Protein AF-A0A5S9M9V3-F1 (afdb_monomer_lite)

Radius of gyration: 13.05 Å; chains: 1; bounding box: 34×20×36 Å

Foldseek 3Di:
DDEQEFDPVSLVCLVVCLPDQDEYEYFAQVNVVVCVVRPSYHYHYPAADQDPVRRGHDVDPPPPPD

Organism: Bacillus safensis (NCBI:txid561879)

pLDDT: mean 90.77, std 10.38, range [53.97, 98.12]

Secondary structure (DSSP, 8-state):
-EEE-SSSGGGGGHHHHTTS--EEEE-BHHHHHHHTT-TTSEEEE---EEETTTTEEES-------

InterPro domains:
  IPR014036 DeoR-like transcriptional repressor, C-terminal sensor domain [PF00455] (1-58)
  IPR037171 NagB/RpiA transferase-like [SSF100950] (2-37)

Sequence (66 aa):
MIFIDSGTTTLEMLPYLTEKQVTIVTNNVDFITQAMPYENLTIFSTGGMLERKTNSFSLAIKVLSA

Structure (mmCIF, N/CA/C/O backbone):
data_AF-A0A5S9M9V3-F1
#
_entry.id   AF-A0A5S9M9V3-F1
#
loop_
_atom_site.group_PDB
_atom_site.id
_atom_site.type_symbol
_atom_site.label_atom_id
_atom_site.label_alt_id
_atom_site.label_comp_id
_atom_site.label_asym_id
_atom_site.label_entity_id
_atom_site.label_seq_id
_atom_site.pdbx_PDB_ins_code
_atom_site.Cartn_x
_atom_site.Cartn_y
_atom_site.Cartn_z
_atom_site.occupancy
_atom_site.B_iso_or_equiv
_atom_site.auth_seq_id
_atom_site.auth_comp_id
_atom_site.auth_asym_id
_atom_site.auth_atom_id
_atom_site.pdbx_PDB_model_num
ATOM 1 N N . MET A 1 1 ? -12.643 6.220 -3.364 1.00 92.44 1 MET A N 1
ATOM 2 C CA . MET A 1 1 ? -11.513 5.502 -3.987 1.00 92.44 1 MET A CA 1
ATOM 3 C C . MET A 1 1 ? -10.338 6.456 -4.044 1.00 92.44 1 MET A C 1
ATOM 5 O O . MET A 1 1 ? -10.546 7.593 -4.449 1.00 92.44 1 MET A O 1
ATOM 9 N N . ILE A 1 2 ? -9.162 6.030 -3.590 1.00 96.38 2 ILE A N 1
ATOM 10 C CA . ILE A 1 2 ? -7.938 6.841 -3.578 1.00 96.38 2 ILE A CA 1
ATOM 11 C C . ILE A 1 2 ? -6.809 6.102 -4.297 1.00 96.38 2 ILE A C 1
ATOM 13 O O . ILE A 1 2 ? -6.734 4.875 -4.236 1.00 96.38 2 ILE A O 1
ATOM 17 N N . PHE A 1 3 ? -5.948 6.858 -4.970 1.00 96.38 3 PHE A N 1
ATOM 18 C CA . PHE A 1 3 ? -4.746 6.346 -5.619 1.00 96.38 3 PHE A CA 1
ATOM 19 C C . PHE A 1 3 ? -3.548 6.744 -4.765 1.00 96.38 3 PHE A C 1
ATOM 21 O O . PHE A 1 3 ? -3.367 7.926 -4.478 1.00 9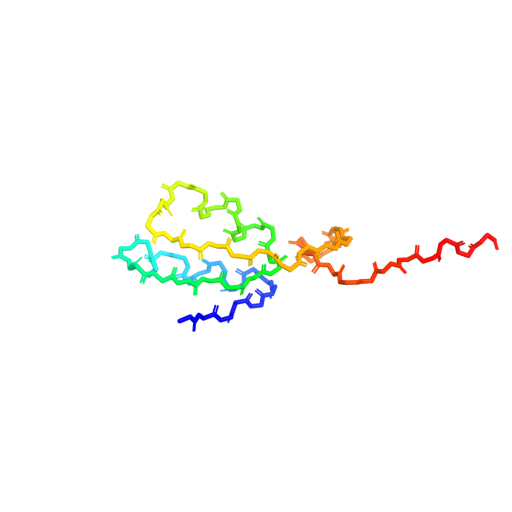6.38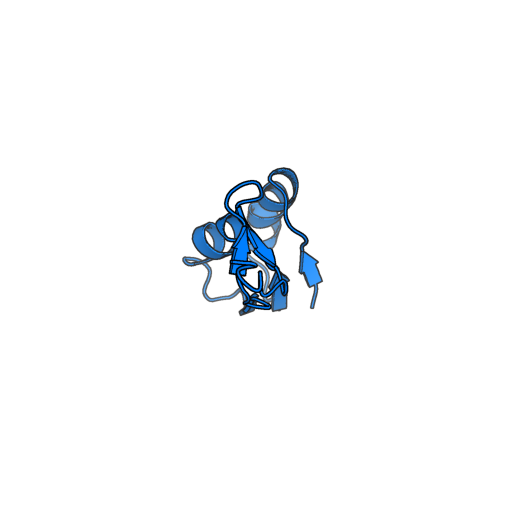 3 PHE A O 1
ATOM 28 N N . ILE A 1 4 ? -2.769 5.756 -4.337 1.00 95.44 4 ILE A N 1
ATOM 29 C CA . ILE A 1 4 ? -1.556 5.961 -3.547 1.00 95.44 4 ILE A CA 1
ATOM 30 C C . ILE A 1 4 ? -0.392 5.456 -4.390 1.00 95.44 4 ILE A C 1
ATOM 32 O O . ILE A 1 4 ? -0.334 4.272 -4.725 1.00 95.44 4 ILE A O 1
ATOM 36 N N . ASP A 1 5 ? 0.503 6.364 -4.767 1.00 92.00 5 ASP A N 1
ATOM 37 C CA . ASP A 1 5 ? 1.682 6.034 -5.567 1.00 92.00 5 ASP A CA 1
ATOM 38 C C . ASP A 1 5 ? 2.704 5.210 -4.756 1.00 92.00 5 ASP A C 1
ATOM 40 O O . ASP A 1 5 ? 2.530 4.913 -3.570 1.00 92.00 5 ASP A O 1
ATOM 44 N N . SER A 1 6 ? 3.788 4.823 -5.411 1.00 86.94 6 SER A N 1
ATOM 45 C CA . SER A 1 6 ? 4.975 4.270 -4.774 1.00 86.94 6 SER A CA 1
ATOM 46 C C . SER A 1 6 ? 5.733 5.311 -3.942 1.00 86.94 6 SER A C 1
ATOM 48 O O . SER A 1 6 ? 5.636 6.518 -4.160 1.00 86.94 6 SER A O 1
ATOM 50 N N . GLY A 1 7 ? 6.531 4.827 -2.992 1.00 89.75 7 GLY A N 1
ATOM 51 C CA . GLY A 1 7 ? 7.392 5.658 -2.157 1.00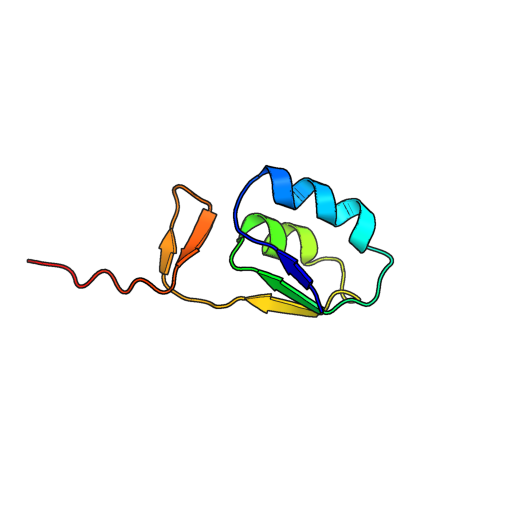 89.75 7 GLY A CA 1
ATOM 52 C C . GLY A 1 7 ? 7.241 5.352 -0.673 1.00 89.75 7 GLY A C 1
ATOM 53 O O . GLY A 1 7 ? 6.247 4.800 -0.217 1.00 89.75 7 GLY A O 1
ATOM 54 N N . THR A 1 8 ? 8.249 5.712 0.110 1.00 91.69 8 THR A N 1
ATOM 55 C CA . THR A 1 8 ? 8.220 5.483 1.559 1.00 91.69 8 THR A CA 1
ATOM 56 C C . THR A 1 8 ? 7.322 6.494 2.267 1.00 91.69 8 THR A C 1
ATOM 58 O O . THR A 1 8 ? 6.596 6.130 3.181 1.00 91.69 8 THR A O 1
ATOM 61 N N . THR A 1 9 ? 7.279 7.744 1.796 1.00 93.31 9 THR A N 1
ATOM 62 C CA . THR A 1 9 ? 6.429 8.799 2.374 1.00 93.31 9 THR A CA 1
ATOM 63 C C . THR A 1 9 ? 4.939 8.475 2.282 1.00 93.31 9 THR A C 1
ATOM 65 O O . THR A 1 9 ? 4.162 8.913 3.123 1.00 93.31 9 THR A O 1
ATOM 68 N N . THR A 1 10 ? 4.514 7.684 1.292 1.00 94.50 10 THR A N 1
ATOM 69 C CA . THR A 1 10 ? 3.103 7.305 1.158 1.00 94.50 10 THR A CA 1
ATOM 70 C C . THR A 1 10 ? 2.653 6.317 2.237 1.00 94.50 10 THR A C 1
ATOM 72 O O . THR A 1 10 ? 1.458 6.216 2.502 1.00 94.50 10 THR A O 1
ATOM 75 N N . LEU A 1 11 ? 3.584 5.606 2.885 1.00 95.94 11 LEU A N 1
ATOM 76 C CA . LEU A 1 11 ? 3.286 4.688 3.992 1.00 95.94 11 LEU A CA 1
ATOM 77 C C . LEU A 1 11 ? 2.735 5.432 5.212 1.00 95.94 11 LEU A C 1
ATOM 79 O O . LEU A 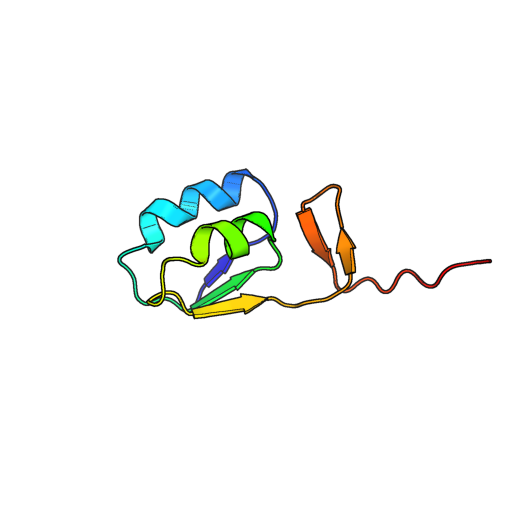1 11 ? 1.859 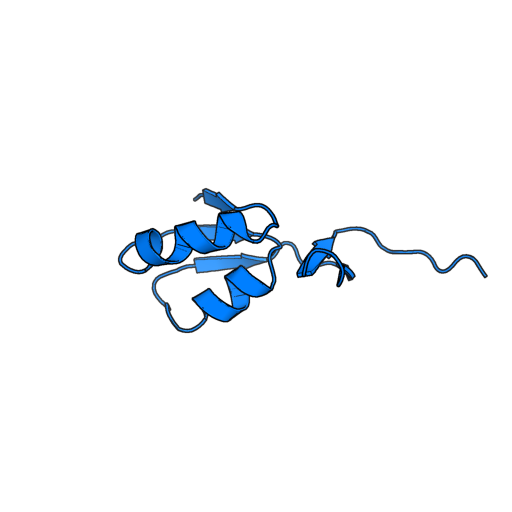4.915 5.899 1.00 95.94 11 LEU A O 1
ATOM 83 N N . GLU A 1 12 ? 3.153 6.684 5.407 1.00 95.75 12 GLU A N 1
ATOM 84 C CA . GLU A 1 12 ? 2.680 7.559 6.488 1.00 95.75 12 GLU A CA 1
ATOM 85 C C . GLU A 1 12 ? 1.176 7.857 6.406 1.00 95.75 12 GLU A C 1
ATOM 87 O O . GLU A 1 12 ? 0.576 8.329 7.368 1.00 95.75 12 GLU A O 1
ATOM 92 N N . MET A 1 13 ? 0.532 7.578 5.267 1.00 95.19 13 MET A N 1
ATOM 93 C CA . MET A 1 13 ? -0.918 7.698 5.142 1.00 95.19 13 MET A CA 1
ATOM 94 C C . MET A 1 13 ? -1.668 6.567 5.851 1.00 95.19 13 MET A C 1
ATOM 96 O O . MET A 1 13 ? -2.792 6.788 6.301 1.00 95.19 13 MET A O 1
ATOM 100 N N . LEU A 1 14 ? -1.081 5.368 5.944 1.00 96.00 14 LEU A N 1
ATOM 101 C CA . LEU A 1 14 ? -1.767 4.161 6.407 1.00 96.00 14 LEU A CA 1
ATOM 102 C C . LEU A 1 14 ? -2.414 4.318 7.796 1.00 96.00 14 LEU A C 1
ATOM 104 O O . LEU A 1 14 ? -3.598 3.991 7.896 1.00 96.00 14 LEU A O 1
ATOM 108 N N . PRO A 1 15 ? -1.748 4.886 8.829 1.00 96.88 15 PRO A N 1
ATOM 109 C CA . PRO A 1 15 ? -2.339 5.060 10.160 1.00 96.88 15 PRO A CA 1
ATOM 110 C C . PRO A 1 15 ? -3.647 5.857 10.168 1.00 96.88 15 PRO A C 1
ATOM 112 O O . PRO A 1 15 ? -4.507 5.626 11.009 1.00 96.88 15 PRO A O 1
ATOM 115 N N . TYR A 1 16 ? -3.825 6.775 9.216 1.00 96.38 16 TYR A N 1
ATOM 116 C CA . TYR A 1 16 ? -5.028 7.603 9.107 1.00 96.38 16 TYR A CA 1
ATOM 117 C C . TYR A 1 16 ? -6.158 6.922 8.327 1.00 96.38 16 TYR A C 1
ATOM 119 O O . TYR A 1 16 ? -7.281 7.429 8.295 1.00 96.38 16 TYR A O 1
ATOM 127 N N . LEU A 1 17 ? -5.869 5.802 7.662 1.00 96.69 17 LEU A N 1
ATOM 128 C CA . LEU A 1 17 ? -6.819 5.054 6.842 1.00 96.69 17 LEU A CA 1
ATOM 129 C C . LEU A 1 17 ? -7.375 3.823 7.563 1.00 96.69 17 LEU A C 1
ATOM 131 O O . LEU A 1 17 ? -8.449 3.370 7.185 1.00 96.69 17 LEU A O 1
ATOM 135 N N . THR A 1 18 ? -6.700 3.319 8.599 1.00 94.56 18 THR A N 1
ATOM 136 C CA . THR A 1 18 ? -7.019 2.050 9.286 1.00 94.56 18 THR A CA 1
ATOM 137 C C . THR A 1 18 ? -8.458 1.943 9.791 1.00 94.56 18 THR A C 1
ATOM 139 O O . THR A 1 18 ? -9.017 0.856 9.770 1.00 94.56 18 THR A O 1
ATOM 142 N N . GLU A 1 19 ? -9.090 3.050 10.186 1.00 95.00 19 GLU A N 1
ATOM 143 C CA . GLU A 1 19 ? -10.479 3.081 10.676 1.00 95.00 19 GLU A CA 1
ATOM 144 C C . GLU A 1 19 ? -11.509 3.448 9.591 1.00 95.00 19 GLU A C 1
ATOM 146 O O . GLU A 1 19 ? -12.696 3.622 9.870 1.00 95.00 19 GLU A O 1
ATOM 151 N N . LYS A 1 20 ? -11.077 3.619 8.336 1.00 95.88 20 LYS A N 1
ATOM 152 C CA . LYS A 1 20 ? -11.943 4.037 7.226 1.00 95.88 20 LYS A CA 1
ATOM 153 C C . LYS A 1 20 ? -12.310 2.855 6.338 1.00 95.88 20 LYS A C 1
ATOM 155 O O . LYS A 1 20 ? -11.513 1.952 6.126 1.00 95.88 20 LYS A O 1
ATOM 160 N N . GLN A 1 21 ? -13.487 2.902 5.725 1.00 96.88 21 GLN A N 1
ATOM 161 C CA . GLN A 1 21 ? -13.863 1.958 4.672 1.00 96.88 21 GLN A CA 1
ATOM 162 C C . GLN A 1 21 ? -13.572 2.587 3.307 1.00 96.88 21 GLN A C 1
ATOM 164 O O . GLN A 1 21 ? -14.392 3.321 2.753 1.00 96.88 21 GLN A O 1
ATOM 169 N N . VAL A 1 22 ? -12.362 2.366 2.788 1.00 96.94 22 VAL A N 1
ATOM 170 C CA . VAL A 1 22 ? -11.900 2.985 1.538 1.00 96.94 22 VAL A CA 1
ATOM 171 C C . VAL A 1 22 ? -11.299 1.965 0.580 1.00 96.94 22 VAL A C 1
ATOM 173 O O . VAL A 1 22 ? -10.612 1.026 0.975 1.00 96.94 22 VAL A O 1
ATOM 176 N N . THR A 1 23 ? -11.540 2.190 -0.710 1.00 98.06 23 THR A N 1
ATOM 177 C CA . THR A 1 23 ? -10.854 1.480 -1.791 1.00 98.06 23 THR A CA 1
ATOM 178 C C . THR A 1 23 ? -9.576 2.215 -2.167 1.00 98.06 23 THR A C 1
ATOM 180 O O . THR A 1 23 ? -9.628 3.406 -2.496 1.00 98.06 23 THR A O 1
ATOM 183 N N . ILE A 1 24 ? -8.461 1.495 -2.155 1.00 97.62 24 ILE A N 1
ATOM 184 C CA . ILE A 1 24 ? -7.112 1.983 -2.425 1.00 97.62 24 ILE A CA 1
ATOM 185 C C . ILE A 1 24 ? -6.598 1.287 -3.681 1.00 97.62 24 ILE A C 1
ATOM 187 O O . ILE A 1 24 ? -6.664 0.064 -3.787 1.00 97.62 24 ILE A O 1
ATOM 191 N N . VAL A 1 25 ? -6.074 2.063 -4.623 1.00 97.19 25 VAL A N 1
ATOM 192 C CA . VAL A 1 25 ? -5.314 1.548 -5.763 1.00 97.19 25 VAL A CA 1
ATOM 193 C C . VAL A 1 25 ? -3.863 1.958 -5.563 1.00 97.19 25 VAL A C 1
ATOM 195 O O . VAL A 1 25 ? -3.571 3.148 -5.452 1.00 97.19 25 VAL A O 1
ATOM 198 N N . THR A 1 26 ? -2.958 0.989 -5.479 1.00 96.12 26 THR A N 1
ATOM 199 C CA . THR A 1 26 ? -1.532 1.256 -5.263 1.00 96.12 26 THR A CA 1
ATOM 200 C C . THR A 1 26 ? -0.670 0.170 -5.881 1.00 96.12 26 THR A C 1
ATOM 202 O O . THR A 1 26 ? -1.062 -0.990 -5.937 1.00 96.12 26 THR A O 1
ATOM 205 N N . ASN A 1 27 ? 0.524 0.528 -6.334 1.00 95.88 27 ASN A N 1
ATOM 206 C CA . ASN A 1 27 ? 1.540 -0.429 -6.755 1.00 95.88 27 ASN A CA 1
ATOM 207 C C . ASN A 1 27 ? 2.626 -0.648 -5.687 1.00 95.88 27 ASN A C 1
ATOM 209 O O . ASN A 1 27 ? 3.590 -1.359 -5.956 1.00 95.88 27 ASN A O 1
ATOM 213 N N . ASN A 1 28 ? 2.502 -0.039 -4.508 1.00 95.75 28 ASN A N 1
ATOM 214 C CA . ASN A 1 28 ? 3.504 -0.064 -3.450 1.00 95.75 28 ASN A CA 1
ATOM 215 C C . ASN A 1 28 ? 3.416 -1.365 -2.630 1.00 95.75 28 ASN A C 1
ATOM 217 O O . ASN A 1 28 ? 2.429 -1.598 -1.932 1.00 95.75 28 ASN A O 1
ATOM 221 N N . VAL A 1 29 ? 4.445 -2.215 -2.700 1.00 95.50 29 VAL A N 1
ATOM 222 C CA . VAL A 1 29 ? 4.465 -3.523 -2.020 1.00 95.50 29 VAL A CA 1
ATOM 223 C C . VAL A 1 29 ? 4.499 -3.364 -0.502 1.00 95.50 29 VAL A C 1
ATOM 225 O O . VAL A 1 29 ? 3.827 -4.120 0.203 1.00 95.50 29 VAL A O 1
ATOM 228 N N . ASP A 1 30 ? 5.218 -2.363 0.007 1.00 95.94 30 ASP A N 1
ATOM 229 C CA . ASP A 1 30 ? 5.267 -2.078 1.443 1.00 95.94 30 ASP A CA 1
ATOM 230 C C . ASP A 1 30 ? 3.904 -1.624 1.959 1.00 95.94 30 ASP A C 1
ATOM 232 O O . ASP A 1 30 ? 3.460 -2.073 3.013 1.00 95.94 30 ASP A O 1
ATOM 236 N N . PHE A 1 31 ? 3.197 -0.790 1.191 1.00 96.81 31 PHE A N 1
ATOM 237 C CA . PHE A 1 31 ? 1.852 -0.362 1.566 1.00 96.81 31 PHE A CA 1
ATOM 238 C C . PHE A 1 31 ? 0.906 -1.561 1.627 1.00 96.81 31 PHE A C 1
ATOM 240 O O . PHE A 1 31 ? 0.182 -1.729 2.603 1.00 96.81 31 PHE A O 1
ATOM 247 N N . ILE A 1 32 ? 0.933 -2.416 0.598 1.00 96.00 32 ILE A N 1
ATOM 248 C CA . ILE A 1 32 ? 0.077 -3.606 0.522 1.00 96.00 32 ILE A CA 1
ATOM 249 C C . ILE A 1 32 ? 0.350 -4.538 1.704 1.00 96.00 32 ILE A C 1
ATOM 251 O O . ILE A 1 32 ? -0.591 -4.958 2.369 1.00 96.00 32 ILE A O 1
ATOM 255 N N . THR A 1 33 ? 1.620 -4.844 1.982 1.00 96.12 33 THR A N 1
ATOM 256 C CA . THR A 1 33 ? 1.998 -5.772 3.060 1.00 96.12 33 THR A CA 1
ATOM 257 C C . THR A 1 33 ? 1.653 -5.227 4.443 1.00 96.12 33 THR A C 1
ATOM 259 O O . THR A 1 33 ? 1.095 -5.959 5.257 1.00 96.12 33 THR A O 1
ATOM 262 N N . GLN A 1 34 ? 1.900 -3.942 4.707 1.00 96.50 34 GLN A N 1
ATOM 263 C CA . GLN A 1 34 ? 1.533 -3.316 5.981 1.00 96.50 34 GLN A CA 1
ATOM 264 C C . GLN A 1 34 ? 0.021 -3.174 6.158 1.00 96.50 34 GLN A C 1
ATOM 266 O O . GLN A 1 34 ? -0.468 -3.207 7.286 1.00 96.50 34 GLN A O 1
ATOM 271 N N . ALA A 1 35 ? -0.726 -3.038 5.062 1.00 96.62 35 ALA A N 1
ATOM 272 C CA . ALA A 1 35 ? -2.170 -2.899 5.111 1.00 96.62 35 ALA A CA 1
ATOM 273 C C . ALA A 1 35 ? -2.928 -4.241 5.204 1.00 96.62 35 ALA A C 1
ATOM 275 O O . ALA A 1 35 ? -4.132 -4.229 5.452 1.00 96.62 35 ALA A O 1
ATOM 276 N N . MET A 1 36 ? -2.243 -5.388 5.054 1.00 96.06 36 MET A N 1
ATOM 277 C CA . MET A 1 36 ? -2.842 -6.733 5.128 1.00 96.06 36 MET A CA 1
ATOM 278 C C . MET A 1 36 ? -3.738 -6.988 6.355 1.00 96.06 36 MET A C 1
ATOM 280 O O . MET A 1 36 ? -4.741 -7.678 6.188 1.00 96.06 36 MET A O 1
ATOM 284 N N . PRO A 1 37 ? -3.436 -6.478 7.567 1.00 96.75 37 PRO A N 1
ATOM 285 C CA . PRO A 1 37 ? -4.284 -6.711 8.737 1.00 96.75 37 PRO A CA 1
ATOM 286 C C . PRO A 1 37 ? -5.629 -5.965 8.721 1.00 96.75 37 PRO A C 1
ATOM 288 O O . PRO A 1 37 ? -6.489 -6.264 9.546 1.00 96.75 37 PRO A O 1
ATOM 291 N N . TYR A 1 38 ? -5.817 -4.976 7.841 1.00 97.25 38 TYR A N 1
ATOM 292 C CA . TYR A 1 38 ? -7.000 -4.109 7.837 1.00 97.25 38 TYR A CA 1
ATOM 293 C C . TYR A 1 38 ? -8.016 -4.571 6.788 1.00 97.25 38 TYR A C 1
ATOM 295 O O . TYR A 1 38 ? -8.082 -4.036 5.682 1.00 97.25 38 TYR A O 1
ATOM 303 N N . GLU A 1 39 ? -8.847 -5.552 7.142 1.00 95.75 39 GLU A N 1
ATOM 304 C CA . GLU A 1 39 ? -9.864 -6.128 6.243 1.00 95.75 39 GLU A CA 1
ATOM 305 C C . GLU A 1 39 ? -10.921 -5.113 5.762 1.00 95.75 39 GLU A C 1
ATOM 307 O O . GLU A 1 39 ? -11.578 -5.315 4.741 1.00 95.75 39 GLU A O 1
ATOM 312 N N . ASN A 1 40 ? -11.076 -3.988 6.467 1.00 96.44 40 ASN A N 1
ATOM 313 C CA . ASN A 1 40 ? -11.939 -2.876 6.062 1.00 96.44 40 ASN A CA 1
ATOM 314 C C . ASN A 1 40 ? -11.390 -2.071 4.871 1.00 96.44 40 ASN A C 1
ATOM 316 O O . ASN A 1 40 ? -12.138 -1.304 4.254 1.00 96.44 40 ASN A O 1
ATOM 320 N N . LEU A 1 41 ? -10.105 -2.225 4.540 1.00 98.06 41 LEU A N 1
ATOM 321 C CA . LEU A 1 41 ? -9.478 -1.607 3.379 1.00 98.06 41 LEU A CA 1
ATOM 322 C C . LEU A 1 41 ? -9.584 -2.540 2.176 1.00 98.06 41 LEU A C 1
ATOM 324 O O . LEU A 1 41 ? -9.077 -3.657 2.174 1.00 98.06 41 LEU A O 1
ATOM 328 N N . THR A 1 42 ? -10.202 -2.063 1.098 1.00 98.12 42 THR A N 1
ATOM 329 C CA . THR A 1 42 ? -10.169 -2.779 -0.183 1.00 98.12 42 THR A CA 1
ATOM 330 C C . THR A 1 42 ? -8.952 -2.318 -0.971 1.00 98.12 42 THR A C 1
ATOM 332 O O . THR A 1 42 ? -8.875 -1.143 -1.327 1.00 98.12 42 THR A O 1
ATOM 335 N N . ILE A 1 43 ? -8.020 -3.220 -1.275 1.00 96.69 43 ILE A N 1
ATOM 336 C CA . ILE A 1 43 ? -6.754 -2.872 -1.932 1.00 96.69 43 ILE A CA 1
ATOM 337 C C . ILE A 1 43 ? -6.677 -3.531 -3.307 1.00 96.69 43 ILE A C 1
ATOM 339 O O . ILE A 1 43 ? -6.731 -4.752 -3.429 1.00 96.69 43 ILE A O 1
ATOM 343 N N . PHE A 1 44 ? -6.501 -2.712 -4.341 1.00 96.44 44 PHE A N 1
ATOM 344 C CA . PHE A 1 44 ? -6.182 -3.155 -5.691 1.00 96.44 44 PHE A CA 1
ATOM 345 C C . PHE A 1 44 ? -4.721 -2.842 -6.004 1.00 96.44 44 PHE A C 1
ATOM 347 O O . PHE A 1 44 ? -4.309 -1.681 -6.002 1.00 96.44 44 PHE A O 1
ATOM 354 N N . SER A 1 45 ? -3.956 -3.887 -6.318 1.00 91.81 45 SER A N 1
ATOM 355 C CA . SER A 1 45 ? -2.644 -3.738 -6.942 1.00 91.81 45 SER A CA 1
ATOM 356 C C . SER A 1 45 ? -2.787 -3.737 -8.454 1.00 91.81 45 SER A C 1
ATOM 358 O O . SER A 1 45 ? -3.511 -4.561 -9.012 1.00 91.81 45 SER A O 1
ATOM 360 N N . THR A 1 46 ? -2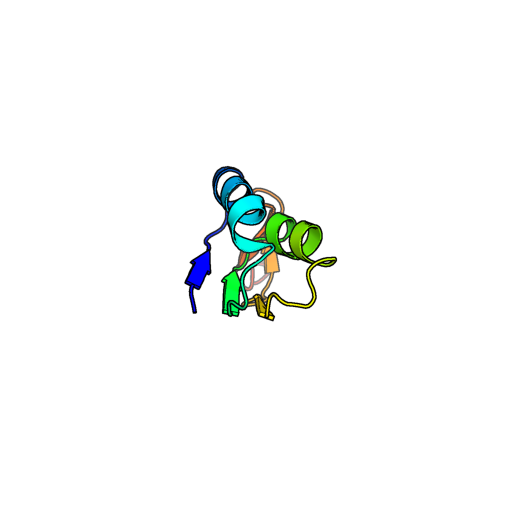.068 -2.845 -9.132 1.00 84.88 46 THR A N 1
ATOM 361 C CA . THR A 1 46 ? -2.007 -2.841 -10.602 1.00 84.88 46 THR A CA 1
ATOM 362 C C . THR A 1 46 ? -1.258 -4.057 -11.157 1.00 84.88 46 THR A C 1
ATOM 364 O O . THR A 1 46 ? -1.356 -4.336 -12.350 1.00 84.88 46 THR A O 1
ATOM 367 N N . GLY A 1 47 ? -0.511 -4.780 -10.310 1.00 85.88 47 GLY A N 1
ATOM 368 C CA . GLY A 1 47 ? 0.353 -5.887 -10.720 1.00 85.88 47 GLY A CA 1
ATOM 369 C C . GLY A 1 47 ? 1.506 -5.438 -11.625 1.00 85.88 47 GLY A C 1
ATOM 370 O O . GLY A 1 47 ? 1.774 -4.244 -11.773 1.00 85.88 47 GLY A O 1
ATOM 371 N N . GLY A 1 48 ? 2.204 -6.410 -12.219 1.00 89.31 48 GLY A N 1
ATOM 372 C CA . GLY A 1 48 ? 3.349 -6.185 -13.106 1.00 89.31 48 GLY A CA 1
ATOM 373 C C . GLY A 1 48 ? 4.653 -6.784 -12.572 1.00 89.31 48 GLY A C 1
ATOM 374 O O . GLY A 1 48 ? 4.643 -7.711 -11.762 1.00 89.31 48 GLY A O 1
ATOM 375 N N . MET A 1 49 ? 5.790 -6.270 -13.039 1.00 91.25 49 MET A N 1
ATOM 376 C CA . MET A 1 49 ? 7.114 -6.704 -12.596 1.00 91.25 49 MET A CA 1
ATOM 377 C C . MET A 1 49 ? 7.507 -5.981 -11.304 1.00 91.25 49 MET A C 1
ATOM 379 O O . MET A 1 49 ? 7.400 -4.756 -11.221 1.00 91.25 49 MET A O 1
ATOM 383 N N . LEU A 1 50 ? 8.002 -6.737 -10.320 1.00 91.62 50 LEU A N 1
ATOM 384 C CA . LEU A 1 50 ? 8.555 -6.188 -9.082 1.00 91.62 50 LEU A CA 1
ATOM 385 C C . LEU A 1 50 ? 9.829 -5.379 -9.373 1.00 91.62 50 LEU A C 1
ATOM 387 O O . LEU A 1 50 ? 10.869 -5.949 -9.717 1.00 91.62 50 LEU A O 1
ATOM 391 N N . GLU A 1 51 ? 9.762 -4.066 -9.172 1.00 91.31 51 GLU A N 1
ATOM 392 C CA . GLU A 1 51 ? 10.915 -3.173 -9.162 1.00 91.31 51 GLU A CA 1
ATOM 393 C C . GLU A 1 51 ? 11.438 -3.050 -7.728 1.00 91.31 51 GLU A C 1
ATOM 395 O O . GLU A 1 51 ? 10.868 -2.365 -6.878 1.00 91.31 51 GLU A O 1
ATOM 400 N N . ARG A 1 52 ? 12.542 -3.746 -7.444 1.00 90.75 52 ARG A N 1
ATOM 401 C CA . ARG A 1 52 ? 13.098 -3.839 -6.086 1.00 90.75 52 ARG A CA 1
ATOM 402 C C . ARG A 1 52 ? 13.626 -2.506 -5.572 1.00 90.75 52 ARG A C 1
ATOM 404 O O . ARG A 1 52 ? 13.623 -2.295 -4.367 1.00 90.75 52 ARG A O 1
ATOM 411 N N . LYS A 1 53 ? 14.073 -1.606 -6.457 1.00 88.69 53 LYS A N 1
ATOM 412 C CA . LYS A 1 53 ? 14.625 -0.309 -6.040 1.00 88.69 53 LYS A CA 1
ATOM 413 C C . LYS A 1 53 ? 13.575 0.581 -5.369 1.00 88.69 53 LYS A C 1
ATOM 415 O O . LYS A 1 53 ? 13.909 1.339 -4.467 1.00 88.69 53 LYS A O 1
ATOM 420 N N . THR A 1 54 ? 12.331 0.499 -5.827 1.00 89.19 54 THR A N 1
ATOM 421 C CA . THR A 1 54 ? 11.199 1.304 -5.341 1.00 89.19 54 THR A CA 1
ATOM 422 C C . THR A 1 54 ? 10.188 0.483 -4.548 1.00 89.19 54 THR A C 1
ATOM 424 O O . THR A 1 54 ? 9.173 1.026 -4.123 1.00 89.19 54 THR A O 1
ATOM 427 N N . ASN A 1 55 ? 10.452 -0.817 -4.392 1.00 92.50 55 ASN A N 1
ATOM 428 C CA . ASN A 1 55 ? 9.560 -1.817 -3.821 1.00 92.50 55 ASN A CA 1
ATOM 429 C C . ASN A 1 55 ? 8.114 -1.690 -4.323 1.00 92.50 55 ASN A C 1
ATOM 431 O O . ASN A 1 55 ? 7.147 -1.630 -3.564 1.00 92.50 55 ASN A O 1
ATOM 435 N N . SER A 1 56 ? 7.977 -1.591 -5.642 1.00 93.62 56 SER A N 1
ATOM 436 C CA . SER A 1 56 ? 6.692 -1.376 -6.294 1.00 93.62 56 SER A CA 1
ATOM 437 C C . SER A 1 56 ? 6.530 -2.251 -7.526 1.00 93.62 56 SER A C 1
ATOM 439 O O . SER A 1 56 ? 7.500 -2.764 -8.089 1.00 93.62 56 SER A O 1
ATOM 441 N N . PHE A 1 57 ? 5.288 -2.437 -7.958 1.00 92.88 57 PHE A N 1
ATOM 442 C CA . PHE A 1 57 ? 4.999 -3.065 -9.235 1.00 92.88 57 PHE A CA 1
ATOM 443 C C . PHE A 1 57 ? 5.018 -2.032 -10.364 1.00 92.88 57 PHE A C 1
ATOM 445 O O . PHE A 1 57 ? 4.393 -0.972 -10.285 1.00 92.88 57 PHE A O 1
ATOM 452 N N . SER A 1 58 ? 5.724 -2.357 -11.442 1.00 88.75 58 SER A N 1
ATOM 453 C CA . SER A 1 58 ? 5.693 -1.588 -12.683 1.00 88.75 58 SER A CA 1
ATOM 454 C C . SER A 1 58 ? 5.064 -2.419 -13.793 1.00 88.75 58 SER A C 1
ATOM 456 O O . SER A 1 58 ? 5.304 -3.621 -13.899 1.00 88.75 58 SER A O 1
ATOM 458 N N . LEU A 1 59 ? 4.311 -1.773 -14.681 1.00 82.25 59 LEU A N 1
ATOM 459 C CA . LEU A 1 59 ? 3.775 -2.418 -15.885 1.00 82.25 59 LEU A CA 1
ATOM 460 C C . LEU A 1 59 ? 4.870 -2.775 -16.911 1.00 82.25 59 LEU A C 1
ATOM 462 O O . LEU A 1 59 ? 4.568 -3.310 -17.975 1.00 82.25 59 LEU A O 1
ATOM 466 N N . ALA A 1 60 ? 6.141 -2.481 -16.618 1.00 72.81 60 ALA A N 1
ATOM 467 C CA . ALA A 1 60 ? 7.243 -2.760 -17.519 1.00 72.81 60 ALA A CA 1
ATOM 468 C C . ALA A 1 60 ? 7.497 -4.271 -17.607 1.00 72.81 60 ALA A C 1
ATOM 470 O O . ALA A 1 60 ? 8.014 -4.895 -16.680 1.00 72.81 60 ALA A O 1
ATOM 471 N N . ILE A 1 61 ? 7.204 -4.848 -18.769 1.00 66.56 61 ILE A N 1
ATOM 472 C CA . ILE A 1 61 ? 7.794 -6.118 -19.180 1.00 66.56 61 ILE A CA 1
ATOM 473 C C . ILE A 1 61 ? 9.200 -5.777 -19.676 1.00 66.56 61 ILE A C 1
ATOM 475 O O . ILE A 1 61 ? 9.360 -5.262 -20.782 1.00 66.56 61 ILE A O 1
ATOM 479 N N . LYS A 1 62 ? 10.233 -6.021 -18.857 1.00 61.22 62 LYS A N 1
ATOM 480 C CA . LYS A 1 62 ? 11.612 -6.025 -19.365 1.00 61.22 62 LYS A CA 1
ATOM 481 C C . LYS A 1 62 ? 11.727 -7.204 -20.326 1.00 61.22 62 LYS A C 1
ATOM 483 O O . LYS A 1 62 ? 11.919 -8.339 -19.898 1.00 61.22 62 LYS A O 1
ATOM 488 N N . VAL A 1 63 ? 11.571 -6.938 -21.621 1.00 66.25 63 VAL A N 1
ATOM 489 C CA . VAL A 1 63 ? 11.999 -7.881 -22.653 1.00 66.25 63 VAL A CA 1
ATOM 490 C C . VAL A 1 63 ? 13.499 -8.036 -22.454 1.00 66.25 63 VAL A C 1
ATOM 492 O O . VAL A 1 63 ? 14.240 -7.059 -22.556 1.00 66.25 63 VAL A O 1
ATOM 495 N N . LEU A 1 64 ? 13.928 -9.236 -22.069 1.00 60.84 64 LEU A N 1
ATOM 496 C CA . LEU A 1 64 ? 15.341 -9.566 -21.955 1.00 60.84 64 LEU A CA 1
ATOM 497 C C . LEU A 1 64 ? 15.947 -9.412 -23.353 1.00 60.84 64 LEU A C 1
ATOM 499 O O . LEU A 1 64 ? 15.744 -10.261 -24.217 1.00 60.84 64 LEU A O 1
ATOM 503 N N . SER A 1 65 ? 16.630 -8.297 -23.597 1.00 57.88 65 SER A N 1
ATOM 504 C CA . SER A 1 65 ? 17.521 -8.161 -24.741 1.00 57.88 65 SER A CA 1
ATOM 505 C C . SER A 1 65 ? 18.725 -9.059 -24.469 1.00 57.88 65 SER A C 1
ATOM 507 O O . SER A 1 65 ? 19.509 -8.764 -23.562 1.00 57.88 65 SER A O 1
ATOM 509 N N . ALA A 1 66 ? 18.769 -10.185 -25.183 1.00 53.97 66 ALA A N 1
ATOM 510 C CA . ALA A 1 66 ? 19.911 -11.092 -25.249 1.00 53.97 66 ALA A CA 1
ATOM 511 C C . ALA A 1 66 ? 21.107 -10.430 -25.944 1.00 53.97 66 ALA A C 1
ATOM 513 O O . ALA A 1 66 ? 20.867 -9.582 -26.836 1.00 53.97 66 ALA A O 1
#